Protein AF-A0A0F9V578-F1 (afdb_monomer_lite)

Radius of gyration: 58.51 Å; chains: 1; bounding box: 103×60×196 Å

Sequence (130 aa):
MQHALRRPNIIRRPTPKSTARRKADEETSVVFKIIIFVLIILAAVALGRVVQFALYNQYALENEQLIKDIGSEQQIRQELVSRKLSLESPQRIQSIAMKKLKMIKPADVRYIVYKEVQDKPRLAYAQKNF

Secondary structure (DSSP, 8-state):
-----PPP----PPP---SHHHHHHHHHHHHHHHHHHHHHHHHHHHHHHHHHHHHHHHHHHHHHHHHHHHHHHHHHHHHHHHHHHHHH-HHHHHHHHHHTS---PPPP-----PPP---PPPP-------

Organism: NCBI:txid412755

Structure (mmCIF, N/CA/C/O backbone):
data_AF-A0A0F9V578-F1
#
_entry.id   AF-A0A0F9V578-F1
#
loop_
_atom_site.group_PDB
_atom_site.id
_atom_site.type_symbol
_atom_site.label_atom_id
_atom_site.label_alt_id
_atom_site.label_comp_id
_atom_site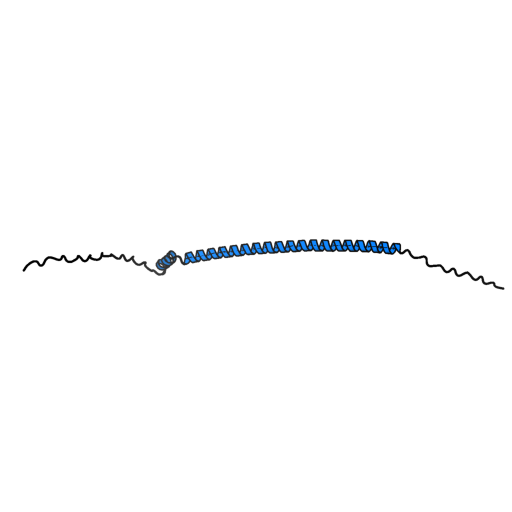.label_asym_id
_atom_site.label_entity_id
_atom_site.label_seq_id
_atom_site.pdbx_PDB_ins_code
_atom_site.Cartn_x
_atom_site.Cartn_y
_atom_site.Cartn_z
_atom_site.occupancy
_atom_site.B_iso_or_equiv
_atom_site.auth_seq_id
_atom_site.auth_comp_id
_atom_site.auth_asym_id
_atom_site.auth_atom_id
_atom_site.pdbx_PDB_model_num
ATOM 1 N N . MET A 1 1 ? 64.641 -27.744 -89.516 1.00 46.00 1 MET A N 1
ATOM 2 C CA . MET A 1 1 ? 65.170 -27.177 -88.258 1.00 46.00 1 MET A CA 1
ATOM 3 C C . MET A 1 1 ? 64.066 -26.366 -87.601 1.00 46.00 1 MET A C 1
ATOM 5 O O . MET A 1 1 ? 63.607 -25.396 -88.186 1.00 46.00 1 MET A O 1
ATOM 9 N N . GLN A 1 2 ? 63.556 -26.840 -86.464 1.00 50.22 2 GLN A N 1
ATOM 10 C CA . GLN A 1 2 ? 62.451 -26.221 -85.728 1.00 50.22 2 GLN A CA 1
ATOM 11 C C . GLN A 1 2 ? 63.020 -25.162 -84.773 1.00 50.22 2 GLN A C 1
ATOM 13 O O . GLN A 1 2 ? 63.761 -25.507 -83.856 1.00 50.22 2 GLN A O 1
ATOM 18 N N . HIS A 1 3 ? 62.685 -23.887 -84.971 1.00 53.59 3 HIS A N 1
ATOM 19 C CA . HIS A 1 3 ? 62.973 -22.841 -83.989 1.00 53.59 3 HIS A CA 1
ATOM 20 C C . HIS A 1 3 ? 61.747 -22.638 -83.097 1.00 53.59 3 HIS A C 1
ATOM 22 O O . HIS A 1 3 ? 60.739 -22.066 -83.505 1.00 53.59 3 HIS A O 1
ATOM 28 N N . ALA A 1 4 ? 61.835 -23.145 -81.868 1.00 55.62 4 ALA A N 1
ATOM 29 C CA . ALA A 1 4 ? 60.838 -22.940 -80.830 1.00 55.62 4 ALA A CA 1
ATOM 30 C C . ALA A 1 4 ? 60.907 -21.494 -80.308 1.00 55.62 4 ALA A C 1
ATOM 32 O O . ALA A 1 4 ? 61.880 -21.090 -79.669 1.00 55.62 4 ALA A O 1
ATOM 33 N N . LEU A 1 5 ? 59.861 -20.709 -80.568 1.00 67.62 5 LEU A N 1
ATOM 34 C CA . LEU A 1 5 ? 59.695 -19.360 -80.028 1.00 67.62 5 LEU A CA 1
ATOM 35 C C . LEU A 1 5 ? 59.324 -19.442 -78.536 1.00 67.62 5 LEU A C 1
ATOM 37 O O . LEU A 1 5 ? 58.175 -19.707 -78.176 1.00 67.62 5 LEU A O 1
ATOM 41 N N . ARG A 1 6 ? 60.302 -19.209 -77.652 1.00 59.53 6 ARG A N 1
ATOM 42 C CA . ARG A 1 6 ? 60.074 -18.994 -76.212 1.00 59.53 6 ARG A CA 1
ATOM 43 C C . ARG A 1 6 ? 59.249 -17.719 -76.013 1.00 59.53 6 ARG A C 1
ATOM 45 O O . ARG A 1 6 ? 59.717 -16.625 -76.315 1.00 59.53 6 ARG A O 1
ATOM 52 N N . ARG A 1 7 ? 58.036 -17.847 -75.471 1.00 62.97 7 ARG A N 1
ATOM 53 C CA . ARG A 1 7 ? 57.229 -16.693 -75.043 1.00 62.97 7 ARG A CA 1
ATOM 54 C C . ARG A 1 7 ? 57.800 -16.106 -73.742 1.00 62.97 7 ARG A C 1
ATOM 56 O O . ARG A 1 7 ? 58.094 -16.881 -72.829 1.00 62.97 7 ARG A O 1
ATOM 63 N N . PRO A 1 8 ? 57.937 -14.775 -73.616 1.00 61.38 8 PRO A N 1
ATOM 64 C CA . PRO A 1 8 ? 58.371 -14.153 -72.371 1.00 61.38 8 PRO A CA 1
ATOM 65 C C . PRO A 1 8 ? 57.282 -14.286 -71.299 1.00 61.38 8 PRO A C 1
ATOM 67 O O . PRO A 1 8 ? 56.108 -13.998 -71.533 1.00 61.38 8 PRO A O 1
ATOM 70 N N . ASN A 1 9 ? 57.687 -14.738 -70.114 1.00 64.94 9 ASN A N 1
ATOM 71 C CA . ASN A 1 9 ? 56.821 -14.869 -68.950 1.00 64.94 9 ASN A CA 1
ATOM 72 C C . ASN A 1 9 ? 56.578 -13.474 -68.349 1.00 64.94 9 ASN A C 1
ATOM 74 O O . ASN A 1 9 ? 57.437 -12.926 -67.658 1.00 64.94 9 ASN A O 1
ATOM 78 N N . ILE A 1 10 ? 55.432 -12.866 -68.659 1.00 64.56 10 ILE A N 1
ATOM 79 C CA . ILE A 1 10 ? 55.040 -11.570 -68.097 1.00 64.56 10 ILE A CA 1
ATOM 80 C C . ILE A 1 10 ? 54.507 -11.823 -66.685 1.00 64.56 10 ILE A C 1
ATOM 82 O O . ILE A 1 10 ? 53.346 -12.192 -66.497 1.00 64.56 10 ILE A O 1
ATOM 86 N N . ILE A 1 11 ? 55.365 -11.617 -65.685 1.00 67.56 11 ILE A N 1
ATOM 87 C CA . ILE A 1 11 ? 54.988 -11.625 -64.269 1.00 67.56 11 ILE A CA 1
ATOM 88 C C . ILE A 1 11 ? 54.024 -10.454 -64.041 1.00 67.56 11 ILE A C 1
ATOM 90 O O . ILE A 1 11 ? 54.431 -9.295 -63.936 1.00 67.56 11 ILE A O 1
ATOM 94 N N . ARG A 1 12 ? 52.720 -10.745 -63.995 1.00 63.12 12 ARG A N 1
ATOM 95 C CA . ARG A 1 12 ? 51.694 -9.763 -63.630 1.00 63.12 12 ARG A CA 1
ATOM 96 C C . ARG A 1 12 ? 51.874 -9.408 -62.155 1.00 63.12 12 ARG A C 1
ATOM 98 O O . ARG A 1 12 ? 51.608 -10.234 -61.285 1.00 63.12 12 ARG A O 1
ATOM 105 N N . ARG A 1 13 ? 52.331 -8.186 -61.865 1.00 66.56 13 ARG A N 1
ATOM 106 C CA . ARG A 1 13 ? 52.342 -7.659 -60.493 1.00 66.56 13 ARG A CA 1
ATOM 107 C C . ARG A 1 13 ? 50.898 -7.601 -59.973 1.00 66.56 13 ARG A C 1
ATOM 109 O O . ARG A 1 13 ? 50.032 -7.105 -60.697 1.00 66.56 13 ARG A O 1
ATOM 116 N N . PRO A 1 14 ? 50.613 -8.081 -58.751 1.00 62.34 14 PRO A N 1
ATOM 117 C CA . PRO A 1 14 ? 49.289 -7.939 -58.167 1.00 62.34 14 PRO A CA 1
ATOM 118 C C . PRO A 1 14 ? 48.999 -6.451 -57.954 1.00 62.34 14 PRO A C 1
ATOM 120 O O . PRO A 1 14 ? 49.708 -5.764 -57.222 1.00 62.34 14 PRO A O 1
ATOM 123 N N . THR A 1 15 ? 47.961 -5.937 -58.612 1.00 65.44 15 THR A N 1
ATOM 124 C CA . THR A 1 15 ? 47.448 -4.590 -58.349 1.00 65.44 15 THR A CA 1
ATOM 125 C C . THR A 1 15 ? 46.949 -4.521 -56.902 1.00 65.44 15 THR A C 1
ATOM 127 O O . THR A 1 15 ? 46.215 -5.430 -56.491 1.00 65.44 15 THR A O 1
ATOM 130 N N . PRO A 1 16 ? 47.302 -3.483 -56.123 1.00 60.69 16 PRO A N 1
ATOM 131 C CA . PRO A 1 16 ? 46.855 -3.359 -54.741 1.00 60.69 16 PRO A CA 1
ATOM 132 C C . PRO A 1 16 ? 45.326 -3.276 -54.712 1.00 60.69 16 PRO A C 1
ATOM 134 O O . PRO A 1 16 ? 44.722 -2.348 -55.249 1.00 60.69 16 PRO A O 1
ATOM 137 N N . LYS A 1 17 ? 44.682 -4.290 -54.123 1.00 61.97 17 LYS A N 1
ATOM 138 C CA . LYS A 1 17 ? 43.230 -4.302 -53.934 1.00 61.97 17 LYS A CA 1
ATOM 139 C C . LYS A 1 17 ? 42.866 -3.157 -52.987 1.00 61.97 17 LYS A C 1
ATOM 141 O O . LYS A 1 17 ? 43.368 -3.104 -51.869 1.00 61.97 17 LYS A O 1
ATOM 146 N N . SER A 1 18 ? 42.008 -2.257 -53.467 1.00 53.25 18 SER A N 1
ATOM 147 C CA . SER A 1 18 ? 41.503 -1.072 -52.765 1.00 53.25 18 SER A CA 1
ATOM 148 C C . SER A 1 18 ? 41.100 -1.380 -51.316 1.00 53.25 18 SER A C 1
ATOM 150 O O . SER A 1 18 ? 40.105 -2.056 -51.056 1.00 53.25 18 SER A O 1
ATOM 152 N N . THR A 1 19 ? 41.884 -0.873 -50.367 1.00 59.44 19 THR A N 1
ATOM 153 C CA . THR A 1 19 ? 41.625 -0.931 -48.920 1.00 59.44 19 THR A CA 1
ATOM 154 C C . THR A 1 19 ? 40.555 0.071 -48.479 1.00 59.44 19 THR A C 1
ATOM 156 O O . THR A 1 19 ? 40.001 -0.069 -47.393 1.00 59.44 19 THR A O 1
ATOM 159 N N . ALA A 1 20 ? 40.215 1.046 -49.329 1.00 59.31 20 ALA A N 1
ATOM 160 C CA . ALA A 1 20 ? 39.231 2.086 -49.037 1.00 59.31 20 ALA A CA 1
ATOM 161 C C . ALA A 1 20 ? 37.804 1.531 -48.887 1.00 59.31 20 ALA A C 1
ATOM 163 O O . ALA A 1 20 ? 37.060 1.981 -48.023 1.00 59.31 20 ALA A O 1
ATOM 164 N N . ARG A 1 21 ? 37.438 0.502 -49.669 1.00 58.72 21 ARG A N 1
ATOM 165 C CA . ARG A 1 21 ? 36.098 -0.110 -49.599 1.00 58.72 21 ARG A CA 1
ATOM 166 C C . ARG A 1 21 ? 35.836 -0.810 -48.260 1.00 58.72 21 ARG A C 1
ATOM 168 O O . ARG A 1 21 ? 34.744 -0.706 -47.730 1.00 58.72 21 ARG A O 1
ATOM 175 N N . ARG A 1 22 ? 36.858 -1.456 -47.684 1.00 60.59 22 ARG A N 1
ATOM 176 C CA . ARG A 1 22 ? 36.744 -2.142 -46.384 1.00 60.59 22 ARG A CA 1
ATOM 177 C C . ARG A 1 22 ? 36.581 -1.173 -45.211 1.00 60.59 22 ARG A C 1
ATOM 179 O O . ARG A 1 22 ? 35.869 -1.496 -44.274 1.00 60.59 22 ARG A O 1
ATOM 186 N N . LYS A 1 23 ? 37.203 0.010 -45.280 1.00 61.16 23 LYS A N 1
ATOM 187 C CA . LYS A 1 23 ? 37.065 1.040 -44.237 1.00 61.16 23 LYS A CA 1
ATOM 188 C C . LYS A 1 23 ? 35.669 1.672 -44.221 1.00 61.16 23 LYS A C 1
ATOM 190 O O . LYS A 1 23 ? 35.119 1.881 -43.149 1.00 61.16 23 LYS A O 1
ATOM 195 N N . ALA A 1 24 ? 35.070 1.897 -45.394 1.00 62.72 24 ALA A N 1
ATOM 196 C CA . ALA A 1 24 ? 33.706 2.422 -45.497 1.00 62.72 24 ALA A CA 1
ATOM 197 C C . ALA A 1 24 ? 32.645 1.447 -44.938 1.00 62.72 24 ALA A C 1
ATOM 199 O O . ALA A 1 24 ? 31.692 1.879 -44.285 1.00 62.72 24 ALA A O 1
ATOM 200 N N . ASP A 1 25 ? 32.834 0.138 -45.141 1.00 65.81 25 ASP A N 1
ATOM 201 C CA . ASP A 1 25 ? 31.965 -0.905 -44.571 1.00 65.81 25 ASP A CA 1
ATOM 202 C C . ASP A 1 25 ? 32.131 -1.033 -43.039 1.00 65.81 25 ASP A C 1
ATOM 204 O O . ASP A 1 25 ? 31.167 -1.301 -42.319 1.00 65.81 25 ASP A O 1
ATOM 208 N N . GLU A 1 26 ? 33.340 -0.813 -42.505 1.00 70.75 26 GLU A N 1
ATOM 209 C CA . GLU A 1 26 ? 33.572 -0.778 -41.053 1.00 70.75 26 GLU A CA 1
ATOM 210 C C . GLU A 1 26 ? 32.925 0.444 -40.391 1.00 70.75 26 GLU A C 1
ATOM 212 O O . GLU A 1 26 ? 32.256 0.296 -39.368 1.00 70.75 26 GLU A O 1
ATOM 217 N N . GLU A 1 27 ? 33.059 1.636 -40.977 1.00 71.25 27 GLU A N 1
ATOM 218 C CA . GLU A 1 27 ? 32.462 2.865 -40.434 1.00 71.25 27 GLU A CA 1
ATOM 219 C C . GLU A 1 27 ? 30.928 2.785 -40.390 1.00 71.25 27 GLU A C 1
ATOM 221 O O . GLU A 1 27 ? 30.312 3.099 -39.368 1.00 71.25 27 GLU A O 1
ATOM 226 N N . THR A 1 28 ? 30.298 2.275 -41.451 1.00 74.56 28 THR A N 1
ATOM 227 C CA . THR A 1 28 ? 28.840 2.058 -41.481 1.00 74.56 28 THR A CA 1
ATOM 228 C C . THR A 1 28 ? 28.383 0.981 -40.492 1.00 74.56 28 THR A C 1
ATOM 230 O O . THR A 1 28 ? 27.347 1.143 -39.842 1.00 74.56 28 THR A O 1
ATOM 233 N N . SER A 1 29 ? 29.175 -0.079 -40.293 1.00 80.50 29 SER A N 1
ATOM 234 C CA . SER A 1 29 ? 28.912 -1.115 -39.282 1.00 80.50 29 SER A CA 1
ATOM 235 C C . SER A 1 29 ? 28.968 -0.571 -37.849 1.00 80.50 29 SER A C 1
ATOM 237 O O . SER A 1 29 ? 28.138 -0.933 -37.011 1.00 80.50 29 SER A O 1
ATOM 239 N N . VAL A 1 30 ? 29.907 0.333 -37.552 1.00 85.50 30 VAL A N 1
ATOM 240 C CA . VAL A 1 30 ? 30.025 0.964 -36.227 1.00 85.50 30 VAL A CA 1
ATOM 241 C C . VAL A 1 30 ? 28.827 1.868 -35.940 1.00 85.50 30 VAL A C 1
ATOM 243 O O . VAL A 1 30 ? 28.229 1.756 -34.869 1.00 85.50 30 VAL A O 1
ATOM 246 N N . VAL A 1 31 ? 28.417 2.705 -36.897 1.00 88.06 31 VAL A N 1
ATOM 247 C CA . VAL A 1 31 ? 27.248 3.588 -36.735 1.00 88.06 31 VAL A CA 1
ATOM 248 C C . VAL A 1 31 ? 25.972 2.776 -36.500 1.00 88.06 31 VAL A C 1
ATOM 250 O O . VAL A 1 31 ? 25.200 3.087 -35.593 1.00 88.06 31 VAL A O 1
ATOM 253 N N . PHE A 1 32 ? 25.774 1.686 -37.245 1.00 87.88 32 PHE A N 1
ATOM 254 C CA . PHE A 1 32 ? 24.626 0.799 -37.057 1.00 87.88 32 PHE A CA 1
ATOM 255 C C . PHE A 1 32 ? 24.594 0.163 -35.657 1.00 87.88 32 PHE A C 1
ATOM 257 O O . PHE A 1 32 ? 23.549 0.150 -35.003 1.00 87.88 32 PHE A O 1
ATOM 264 N N . LYS A 1 33 ? 25.744 -0.305 -35.153 1.00 90.62 33 LYS A N 1
ATOM 265 C CA . LYS A 1 33 ? 25.857 -0.848 -33.789 1.00 90.62 33 LYS A CA 1
ATOM 266 C C . LYS A 1 33 ? 25.524 0.197 -32.726 1.00 90.62 33 LYS A C 1
ATOM 268 O O . LYS A 1 33 ? 24.832 -0.131 -31.767 1.00 90.62 33 LYS A O 1
ATOM 273 N N . ILE A 1 34 ? 25.973 1.441 -32.907 1.00 93.94 34 ILE A N 1
ATOM 274 C CA . ILE A 1 34 ? 25.651 2.546 -31.994 1.00 93.94 34 ILE A CA 1
ATOM 275 C C . ILE A 1 34 ? 24.141 2.792 -31.976 1.00 93.94 34 ILE A C 1
ATOM 277 O O . ILE A 1 34 ? 23.557 2.864 -30.900 1.00 93.94 34 ILE A O 1
ATOM 281 N N . ILE A 1 35 ? 23.490 2.853 -33.141 1.00 94.56 35 ILE A N 1
ATOM 282 C CA . ILE A 1 35 ? 22.037 3.063 -33.230 1.00 94.56 35 ILE A CA 1
ATOM 283 C C . ILE A 1 35 ? 21.276 1.947 -32.507 1.00 94.56 35 ILE A C 1
ATOM 285 O O . ILE A 1 35 ? 20.384 2.235 -31.710 1.00 94.56 35 ILE A O 1
ATOM 289 N N . ILE A 1 36 ? 21.651 0.683 -32.728 1.00 94.56 36 ILE A N 1
ATOM 290 C CA . ILE A 1 36 ? 21.051 -0.450 -32.009 1.00 94.56 36 ILE A CA 1
ATOM 291 C C . ILE A 1 36 ? 21.244 -0.295 -30.500 1.00 94.56 36 ILE A C 1
ATOM 293 O O . ILE A 1 36 ? 20.302 -0.492 -29.738 1.00 94.56 36 ILE A O 1
ATOM 297 N N . PHE A 1 37 ? 22.442 0.084 -30.060 1.00 95.88 37 PHE A N 1
ATOM 298 C CA . PHE A 1 37 ? 22.730 0.253 -28.642 1.00 95.88 37 PHE A CA 1
ATOM 299 C C . PHE A 1 37 ? 21.875 1.360 -28.013 1.00 95.88 37 PHE A C 1
ATOM 301 O O . PHE A 1 37 ? 21.309 1.167 -26.938 1.00 95.88 37 PHE A O 1
ATOM 308 N N . VAL A 1 38 ? 21.700 2.486 -28.711 1.00 96.06 38 VAL A N 1
ATOM 309 C CA . VAL A 1 38 ? 20.808 3.568 -28.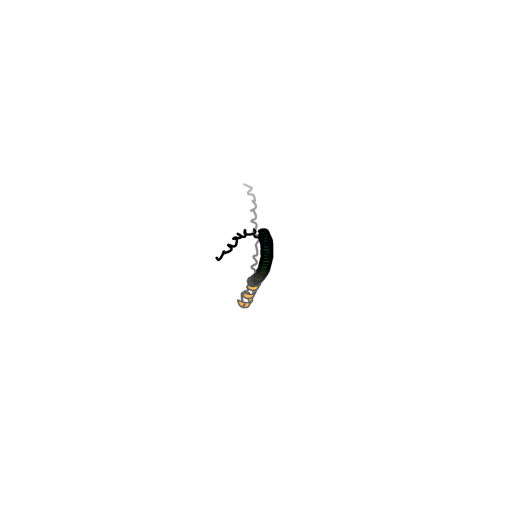271 1.00 96.06 38 VAL A CA 1
ATOM 310 C C . VAL A 1 38 ? 19.362 3.082 -28.182 1.00 96.06 38 VAL A C 1
ATOM 312 O O . VAL A 1 38 ? 18.699 3.347 -27.182 1.00 96.06 38 VAL A O 1
ATOM 315 N N . LEU A 1 39 ? 18.874 2.330 -29.172 1.00 95.56 39 LEU A N 1
ATOM 316 C CA . LEU A 1 39 ? 17.520 1.770 -29.140 1.00 95.56 39 LEU A CA 1
ATOM 317 C C . LEU A 1 39 ? 17.317 0.808 -27.962 1.00 95.56 39 LEU A C 1
ATOM 319 O O . LEU A 1 39 ? 16.279 0.867 -27.304 1.00 95.56 39 LEU A O 1
ATOM 323 N N . ILE A 1 40 ? 18.310 -0.029 -27.650 1.00 96.06 40 ILE A N 1
ATOM 324 C CA . ILE A 1 40 ? 18.266 -0.934 -26.492 1.00 96.06 40 ILE A CA 1
ATOM 325 C C . ILE A 1 40 ? 18.210 -0.137 -25.184 1.00 96.06 40 ILE A C 1
ATOM 327 O O . ILE A 1 40 ? 17.392 -0.448 -24.318 1.00 96.06 40 ILE A O 1
ATOM 331 N N . ILE A 1 41 ? 19.029 0.911 -25.041 1.00 96.12 41 ILE A N 1
ATOM 332 C CA . ILE A 1 41 ? 19.005 1.777 -23.853 1.00 96.12 41 ILE A CA 1
ATOM 333 C C . ILE A 1 41 ? 17.637 2.447 -23.706 1.00 96.12 41 ILE A C 1
ATOM 335 O O . ILE A 1 41 ? 17.055 2.426 -22.623 1.00 96.12 41 ILE A O 1
ATOM 339 N N . LEU A 1 42 ? 17.098 3.016 -24.787 1.00 95.88 42 LEU A N 1
ATOM 340 C CA . LEU A 1 42 ? 15.788 3.666 -24.767 1.00 95.88 42 LEU A CA 1
ATOM 341 C C . LEU A 1 42 ? 14.678 2.683 -24.380 1.00 95.88 42 LEU A C 1
ATOM 343 O O . LEU A 1 42 ? 13.831 3.018 -23.551 1.00 95.88 42 LEU A O 1
ATOM 347 N N . ALA A 1 43 ? 14.714 1.460 -24.913 1.00 94.62 43 ALA A N 1
ATOM 348 C CA . ALA A 1 43 ? 13.772 0.408 -24.548 1.00 94.62 43 ALA A CA 1
ATOM 349 C C . ALA A 1 43 ? 13.889 0.023 -23.063 1.00 94.62 43 ALA A C 1
ATOM 351 O O . ALA A 1 43 ? 12.873 -0.089 -22.377 1.00 94.62 43 ALA A O 1
ATOM 352 N N . ALA A 1 44 ? 15.109 -0.116 -22.537 1.00 95.19 44 ALA A N 1
ATOM 353 C CA . ALA A 1 44 ? 15.337 -0.421 -21.127 1.00 95.19 44 ALA A CA 1
ATOM 354 C C . ALA A 1 44 ? 14.806 0.688 -20.201 1.00 95.19 44 ALA A C 1
ATOM 356 O O . ALA A 1 44 ? 14.151 0.397 -19.201 1.00 95.19 44 ALA A O 1
ATOM 357 N N . VAL A 1 45 ? 15.023 1.959 -20.553 1.00 95.56 45 VAL A N 1
ATOM 358 C CA . VAL A 1 45 ? 14.495 3.106 -19.796 1.00 95.56 45 VAL A CA 1
ATOM 359 C C . VAL A 1 45 ? 12.966 3.136 -19.839 1.00 95.56 45 VAL A C 1
ATOM 361 O O . VAL A 1 45 ? 12.332 3.347 -18.803 1.00 95.56 45 VAL A O 1
ATOM 364 N N . ALA A 1 46 ? 12.364 2.890 -21.004 1.00 93.38 46 ALA A N 1
ATOM 365 C CA . ALA A 1 46 ? 10.912 2.836 -21.150 1.00 93.38 46 ALA A CA 1
ATOM 366 C C . ALA A 1 46 ? 10.298 1.721 -20.288 1.00 93.38 46 ALA A C 1
ATOM 368 O O . ALA A 1 46 ? 9.362 1.974 -19.531 1.00 93.38 46 ALA A O 1
ATOM 369 N N . LEU A 1 47 ? 10.869 0.513 -20.329 1.00 93.81 47 LEU A N 1
ATOM 370 C CA . LEU A 1 47 ? 10.428 -0.604 -19.492 1.00 93.81 47 LEU A CA 1
ATOM 371 C C . LEU A 1 47 ? 10.608 -0.303 -18.002 1.00 93.81 47 LEU A C 1
ATOM 373 O O . LEU A 1 47 ? 9.689 -0.533 -17.219 1.00 93.81 47 LEU A O 1
ATOM 377 N N . GLY A 1 48 ? 11.743 0.280 -17.611 1.00 92.44 48 GLY A N 1
ATOM 378 C CA . GLY A 1 48 ? 11.989 0.688 -16.228 1.00 92.44 48 GLY A CA 1
ATOM 379 C C . GLY A 1 48 ? 10.927 1.659 -15.706 1.00 92.44 48 GLY A C 1
ATOM 380 O O . GLY A 1 48 ? 10.428 1.490 -14.594 1.00 92.44 48 GLY A O 1
ATOM 381 N N . ARG A 1 49 ? 10.511 2.632 -16.527 1.00 92.31 49 ARG A N 1
ATOM 382 C CA . ARG A 1 49 ? 9.431 3.570 -16.180 1.00 92.31 49 ARG A CA 1
ATOM 383 C C . ARG A 1 49 ? 8.081 2.876 -16.014 1.00 92.31 49 ARG A C 1
ATOM 385 O O . ARG A 1 49 ? 7.366 3.186 -15.065 1.00 92.31 49 ARG A O 1
ATOM 392 N N . VAL A 1 50 ? 7.744 1.932 -16.893 1.00 91.88 50 VAL A N 1
ATOM 393 C CA . VAL A 1 50 ? 6.493 1.163 -16.791 1.00 91.88 50 VAL A CA 1
ATOM 394 C C . VAL A 1 50 ? 6.473 0.323 -15.514 1.00 91.88 50 VAL A C 1
ATOM 396 O O . VAL A 1 50 ? 5.473 0.331 -14.804 1.00 91.88 50 VAL A O 1
ATOM 399 N N . VAL A 1 51 ? 7.582 -0.342 -15.177 1.00 92.81 51 VAL A N 1
ATOM 400 C CA . VAL A 1 51 ? 7.697 -1.131 -13.940 1.00 92.81 51 VAL A CA 1
ATOM 401 C C . VAL A 1 51 ? 7.545 -0.244 -12.706 1.00 92.81 51 VAL A C 1
ATOM 403 O O . VAL A 1 51 ? 6.787 -0.583 -11.803 1.00 92.81 51 VAL A O 1
ATOM 406 N N . GLN A 1 52 ? 8.204 0.918 -12.677 1.00 90.31 52 GLN A N 1
ATOM 407 C CA . GLN A 1 52 ? 8.058 1.874 -11.575 1.00 90.31 52 GLN A CA 1
ATOM 408 C C . GLN A 1 52 ? 6.610 2.344 -11.407 1.00 90.31 52 GLN A C 1
ATOM 410 O O . GLN A 1 52 ? 6.109 2.397 -10.286 1.00 90.31 52 GLN A O 1
ATOM 415 N N . PHE A 1 53 ? 5.928 2.653 -12.510 1.00 89.81 53 PHE A N 1
ATOM 416 C CA . PHE A 1 53 ? 4.531 3.076 -12.475 1.00 89.81 53 PHE A CA 1
ATOM 417 C C . PHE A 1 53 ? 3.597 1.948 -12.015 1.00 89.81 53 PHE A C 1
ATOM 419 O O . PHE A 1 53 ? 2.694 2.179 -11.214 1.00 89.81 53 PHE A O 1
ATOM 426 N N . ALA A 1 54 ? 3.841 0.716 -12.468 1.00 89.31 54 ALA A N 1
ATOM 427 C CA . ALA A 1 54 ? 3.082 -0.456 -12.044 1.00 89.31 54 ALA A CA 1
ATOM 428 C C . ALA A 1 54 ? 3.242 -0.726 -10.541 1.00 89.31 54 ALA A C 1
ATOM 430 O O . ALA A 1 54 ? 2.242 -0.912 -9.851 1.00 89.31 54 ALA A O 1
ATOM 431 N N . LEU A 1 55 ? 4.475 -0.681 -10.025 1.00 90.38 55 LEU A N 1
ATOM 432 C CA . LEU A 1 55 ? 4.752 -0.843 -8.596 1.00 90.38 55 LEU A CA 1
ATOM 433 C C . LEU A 1 55 ? 4.091 0.259 -7.767 1.00 90.38 55 LEU A C 1
ATOM 435 O O . LEU A 1 55 ? 3.451 -0.031 -6.762 1.00 90.38 55 LEU A O 1
ATOM 439 N N . TYR A 1 56 ? 4.191 1.517 -8.205 1.00 89.81 56 TYR A N 1
ATOM 440 C CA . TYR A 1 56 ? 3.538 2.630 -7.519 1.00 89.81 56 TYR A CA 1
ATOM 441 C C . TYR A 1 56 ? 2.019 2.434 -7.426 1.00 89.81 56 TYR A C 1
ATOM 443 O O . TYR A 1 56 ? 1.446 2.595 -6.351 1.00 89.81 56 TYR A O 1
ATOM 451 N N . ASN A 1 57 ? 1.375 2.023 -8.520 1.00 87.69 57 ASN A N 1
ATOM 452 C CA . ASN A 1 57 ? -0.061 1.749 -8.520 1.00 87.69 57 ASN A CA 1
ATOM 453 C C . ASN A 1 57 ? -0.432 0.557 -7.633 1.00 87.69 57 ASN A C 1
ATOM 455 O O . ASN A 1 57 ? -1.454 0.613 -6.956 1.00 87.69 57 ASN A O 1
ATOM 459 N N . GLN A 1 58 ? 0.383 -0.500 -7.605 1.00 86.88 58 GLN A N 1
ATOM 460 C CA . GLN A 1 58 ? 0.157 -1.632 -6.704 1.00 86.88 58 GLN A CA 1
ATOM 461 C C . GLN A 1 58 ? 0.219 -1.197 -5.239 1.00 86.88 58 GLN A C 1
ATOM 463 O O . GLN A 1 58 ? -0.715 -1.475 -4.493 1.00 86.88 58 GLN A O 1
ATOM 468 N N . TYR A 1 59 ? 1.245 -0.436 -4.848 1.00 87.12 59 TYR A N 1
ATOM 469 C CA . TYR A 1 59 ? 1.355 0.081 -3.482 1.00 87.12 59 TYR A CA 1
ATOM 470 C C . TYR A 1 59 ? 0.237 1.063 -3.124 1.00 87.12 59 TYR A C 1
ATOM 472 O O . TYR A 1 59 ? -0.217 1.088 -1.983 1.00 87.12 59 TYR A O 1
ATOM 480 N N 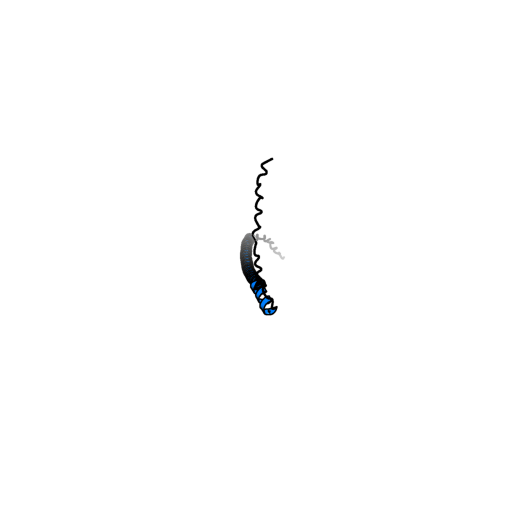. ALA A 1 60 ? -0.216 1.880 -4.077 1.00 86.50 60 ALA A N 1
ATOM 481 C CA . ALA A 1 60 ? -1.337 2.787 -3.857 1.00 86.50 60 ALA A CA 1
ATOM 482 C C . ALA A 1 60 ? -2.639 2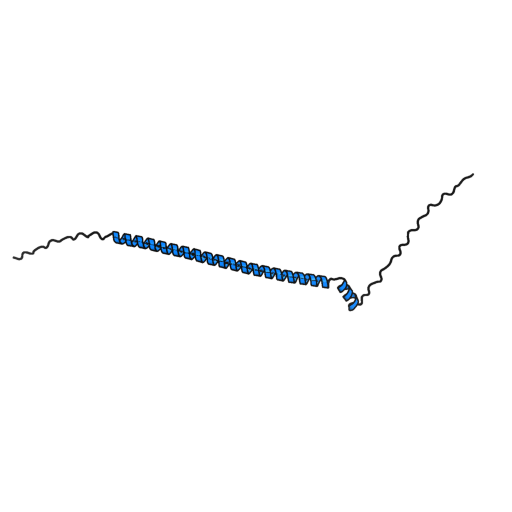.015 -3.590 1.00 86.50 60 ALA A C 1
ATOM 484 O O . ALA A 1 60 ? -3.348 2.334 -2.637 1.00 86.50 60 ALA A O 1
ATOM 485 N N . LEU A 1 61 ? -2.916 0.976 -4.384 1.00 87.88 61 LEU A N 1
ATOM 486 C CA . LEU A 1 61 ? -4.085 0.114 -4.200 1.00 87.88 61 LEU A CA 1
ATOM 487 C C . LEU A 1 61 ? -4.022 -0.658 -2.879 1.00 87.88 61 LEU A C 1
ATOM 489 O O . LEU A 1 61 ? -5.010 -0.691 -2.150 1.00 87.88 61 LEU A O 1
ATOM 493 N N . GLU A 1 62 ? -2.862 -1.225 -2.549 1.00 88.50 62 GLU A N 1
ATOM 494 C CA . GLU A 1 62 ? -2.658 -1.971 -1.306 1.00 88.50 62 GLU A CA 1
ATOM 495 C C . GLU A 1 62 ? -2.836 -1.070 -0.077 1.00 88.50 62 GLU A C 1
ATOM 497 O O . GLU A 1 62 ? -3.540 -1.437 0.862 1.00 88.50 62 GLU A O 1
ATOM 502 N N . ASN A 1 63 ? -2.300 0.154 -0.111 1.00 87.12 63 ASN A N 1
ATOM 503 C CA . ASN A 1 63 ? -2.526 1.139 0.948 1.00 87.12 63 ASN A CA 1
ATOM 504 C C . ASN A 1 63 ? -4.000 1.536 1.070 1.00 87.12 63 ASN A C 1
ATOM 506 O O . ASN A 1 63 ? -4.506 1.674 2.183 1.00 87.12 63 ASN A O 1
ATOM 510 N N . GLU A 1 64 ? -4.705 1.729 -0.047 1.00 87.56 64 GLU A N 1
ATOM 511 C CA . GLU A 1 64 ? -6.129 2.069 -0.013 1.00 87.56 64 GLU A CA 1
ATOM 512 C C . GLU A 1 64 ? -6.962 0.930 0.596 1.00 87.56 64 GLU A C 1
ATOM 514 O O . GLU A 1 64 ? -7.875 1.179 1.388 1.00 87.56 64 GLU A O 1
ATOM 519 N N . GLN A 1 65 ? -6.625 -0.320 0.273 1.00 90.62 65 GLN A N 1
ATOM 520 C CA . GLN A 1 65 ? -7.227 -1.504 0.884 1.00 90.62 65 GLN A CA 1
ATOM 521 C C . GLN A 1 65 ? -6.944 -1.572 2.382 1.00 90.62 65 GLN A C 1
ATOM 523 O O . GLN A 1 65 ? -7.878 -1.706 3.168 1.00 90.62 65 GLN A O 1
ATOM 528 N N . LEU A 1 66 ? -5.693 -1.363 2.790 1.00 90.31 66 LEU A N 1
ATOM 529 C CA . LEU A 1 66 ? -5.311 -1.392 4.197 1.00 90.31 66 LEU A CA 1
ATOM 530 C C . LEU A 1 66 ? -6.053 -0.322 5.016 1.00 90.31 66 LEU A C 1
ATOM 532 O O . LEU A 1 66 ? -6.519 -0.589 6.121 1.00 90.31 66 LEU A O 1
ATOM 536 N N . ILE A 1 67 ? -6.218 0.885 4.466 1.00 90.75 67 ILE A N 1
ATOM 537 C CA . ILE A 1 67 ? -6.983 1.962 5.111 1.00 90.75 67 ILE A CA 1
ATOM 538 C C . ILE A 1 67 ? -8.457 1.570 5.270 1.00 90.75 67 ILE A C 1
ATOM 540 O O . ILE A 1 67 ? -9.047 1.829 6.323 1.00 90.75 67 ILE A O 1
ATOM 544 N N . LYS A 1 68 ? -9.059 0.942 4.252 1.00 92.75 68 LYS A N 1
ATOM 545 C CA . LYS A 1 68 ? -10.446 0.456 4.323 1.00 92.75 68 LYS A CA 1
ATOM 546 C C . LYS A 1 68 ? -10.603 -0.624 5.386 1.00 92.75 68 LYS A C 1
ATOM 548 O O . LYS A 1 68 ? -11.533 -0.538 6.189 1.00 92.75 68 LYS A O 1
ATOM 553 N N . ASP A 1 69 ? -9.679 -1.576 5.439 1.00 91.62 69 ASP A N 1
ATOM 554 C CA . ASP A 1 69 ? -9.706 -2.662 6.415 1.00 91.62 69 ASP A CA 1
ATOM 555 C C . ASP A 1 69 ? -9.578 -2.113 7.840 1.00 91.62 69 ASP A C 1
ATOM 557 O O . ASP A 1 69 ? -10.430 -2.402 8.683 1.00 91.62 69 ASP A O 1
ATOM 561 N N . ILE A 1 70 ? -8.621 -1.209 8.087 1.00 91.38 70 ILE A N 1
ATOM 562 C CA . ILE A 1 70 ? -8.469 -0.528 9.382 1.00 91.38 70 ILE A CA 1
ATOM 563 C C . ILE A 1 70 ? -9.745 0.233 9.761 1.00 91.38 70 ILE A C 1
ATOM 565 O O . ILE A 1 70 ? -10.196 0.156 10.905 1.00 91.38 70 ILE A O 1
ATOM 569 N N . GLY A 1 71 ? -10.343 0.968 8.819 1.00 91.44 71 GLY A N 1
ATOM 570 C CA . GLY A 1 71 ? -11.593 1.689 9.055 1.00 91.44 71 GLY A CA 1
ATOM 571 C C . GLY A 1 71 ? -12.735 0.750 9.452 1.00 91.44 71 GLY A C 1
ATOM 572 O O . GLY A 1 71 ? -13.458 1.023 10.413 1.00 91.44 71 GLY A O 1
ATOM 573 N N . SER A 1 72 ? -12.855 -0.388 8.765 1.00 94.12 72 SER A N 1
ATOM 574 C CA . SER A 1 72 ? -13.874 -1.396 9.058 1.00 94.12 72 SER A CA 1
ATOM 575 C C . SER A 1 72 ? -13.680 -2.028 10.441 1.00 94.12 72 SER A C 1
ATOM 577 O O . SER A 1 72 ? -14.633 -2.119 11.218 1.00 94.12 72 SER A O 1
ATOM 579 N N . GLU A 1 73 ? -12.444 -2.370 10.813 1.00 91.56 73 GLU A N 1
ATOM 580 C CA . GLU A 1 73 ? -12.139 -2.925 12.130 1.00 91.56 73 GLU A CA 1
ATOM 581 C C . GLU A 1 73 ? -12.396 -1.911 13.246 1.00 91.56 73 GLU A C 1
ATOM 583 O O . GLU A 1 73 ? -12.940 -2.262 14.297 1.00 91.56 73 GLU A O 1
ATOM 588 N N . GLN A 1 74 ? -12.053 -0.638 13.031 1.00 93.25 74 GLN A N 1
ATOM 589 C CA . GLN A 1 74 ? -12.342 0.425 13.991 1.00 93.25 74 GLN A CA 1
ATOM 590 C C . GLN A 1 74 ? -13.846 0.592 14.205 1.00 93.25 74 GLN A C 1
ATOM 592 O O . GLN A 1 74 ? -14.285 0.733 15.349 1.00 93.25 74 GLN A O 1
ATOM 597 N N . GLN A 1 75 ? -14.638 0.531 13.134 1.00 92.88 75 GLN A N 1
ATOM 598 C CA . GLN A 1 75 ? -16.092 0.618 13.217 1.00 92.88 75 GLN A CA 1
ATOM 599 C C . GLN A 1 75 ? -16.682 -0.571 13.986 1.00 92.88 75 GLN A C 1
ATOM 601 O O . GLN A 1 75 ? -17.470 -0.371 14.913 1.00 92.88 75 GLN A O 1
ATOM 606 N N . ILE A 1 76 ? -16.241 -1.795 13.681 1.00 93.31 76 ILE A N 1
ATOM 607 C CA . ILE A 1 76 ? -16.647 -3.006 14.411 1.00 93.31 76 ILE A CA 1
ATOM 608 C C . ILE A 1 76 ? -16.267 -2.885 15.888 1.00 93.31 76 ILE A C 1
ATOM 610 O O . ILE A 1 76 ? -17.073 -3.165 16.777 1.00 93.31 76 ILE A O 1
ATOM 614 N N . ARG A 1 77 ? -15.051 -2.417 16.186 1.00 92.25 77 ARG A N 1
ATOM 615 C CA . ARG A 1 77 ? -14.585 -2.231 17.561 1.00 92.25 77 ARG A CA 1
ATOM 616 C C . ARG A 1 77 ? -15.443 -1.219 18.315 1.00 92.25 77 ARG A C 1
ATOM 618 O O . ARG A 1 77 ? -15.804 -1.479 19.461 1.00 92.25 77 ARG A O 1
ATOM 625 N N . GLN A 1 78 ? -15.782 -0.088 17.700 1.00 91.88 78 GLN A N 1
ATOM 626 C CA . GLN A 1 78 ? -16.672 0.906 18.305 1.00 91.88 78 GLN A CA 1
ATOM 627 C C . GLN A 1 78 ? -18.063 0.328 18.568 1.00 91.88 78 GLN A C 1
ATOM 629 O O . GLN A 1 78 ? -18.615 0.525 19.652 1.00 91.88 78 GLN A O 1
ATOM 634 N N . GLU A 1 79 ? -18.607 -0.435 17.621 1.00 93.25 79 GLU A N 1
ATOM 635 C CA . GLU A 1 79 ? -19.892 -1.103 17.798 1.00 93.25 79 GLU A CA 1
ATOM 636 C C . GLU A 1 79 ? -19.854 -2.093 18.969 1.00 93.25 79 GLU A C 1
ATOM 638 O O . GLU A 1 79 ? -20.735 -2.075 19.831 1.00 93.25 79 GLU A O 1
ATOM 643 N N . LEU A 1 80 ? -18.814 -2.924 19.051 1.00 92.31 80 LEU A N 1
ATOM 644 C CA . LEU A 1 80 ? -18.637 -3.885 20.137 1.00 92.31 80 LEU A CA 1
ATOM 645 C C . LEU A 1 80 ? -18.485 -3.196 21.495 1.00 92.31 80 LEU A C 1
ATOM 647 O O . LEU A 1 80 ? -19.095 -3.636 22.469 1.00 92.31 80 LEU A O 1
ATOM 651 N N . VAL A 1 81 ? -17.723 -2.102 21.570 1.00 92.56 81 VAL A N 1
ATOM 652 C CA . VAL A 1 81 ? -17.582 -1.306 22.799 1.00 92.56 81 VAL A CA 1
ATOM 653 C C . VAL A 1 81 ? -18.926 -0.706 23.207 1.00 92.56 81 VAL A C 1
ATOM 655 O O . VAL A 1 81 ? -19.318 -0.829 24.364 1.00 92.56 81 VAL A O 1
ATOM 658 N N . SER A 1 82 ? -19.675 -0.131 22.266 1.00 90.56 82 SER A N 1
ATOM 659 C CA . SER A 1 82 ? -21.018 0.402 22.521 1.00 90.56 82 SER A CA 1
ATOM 660 C C . SER A 1 82 ? -21.978 -0.686 23.018 1.00 90.56 82 SER A C 1
ATOM 662 O O . SER A 1 82 ? -22.640 -0.528 24.048 1.00 90.56 82 SER A O 1
ATOM 664 N N . ARG A 1 83 ? -21.995 -1.852 22.358 1.00 89.12 83 ARG A N 1
ATOM 665 C CA . ARG A 1 83 ? -22.791 -3.011 22.785 1.00 89.12 83 ARG A CA 1
ATOM 666 C C . ARG A 1 83 ? -22.387 -3.475 24.182 1.00 89.12 83 ARG A C 1
ATOM 668 O O . ARG A 1 83 ? -23.277 -3.705 25.002 1.00 89.12 83 ARG A O 1
ATOM 675 N N . LYS A 1 84 ? -21.088 -3.561 24.482 1.00 90.19 84 LYS A N 1
ATOM 676 C CA . LYS A 1 84 ? -20.571 -3.921 25.809 1.00 90.19 84 LYS A CA 1
ATOM 677 C C . LYS A 1 84 ? -21.038 -2.933 26.877 1.00 90.19 84 LYS A C 1
ATOM 679 O O . LYS A 1 84 ? -21.621 -3.360 27.866 1.00 90.19 84 LYS A O 1
ATOM 684 N N . LEU A 1 85 ? -20.885 -1.630 26.644 1.00 87.06 85 LEU A N 1
ATOM 685 C CA . LEU A 1 85 ? -21.362 -0.591 27.562 1.00 87.06 85 LEU A CA 1
ATOM 686 C C . LEU A 1 85 ? -22.879 -0.679 27.784 1.00 87.06 85 LEU A C 1
ATOM 688 O O . LEU A 1 85 ? -23.356 -0.543 28.908 1.00 87.06 85 LEU A O 1
ATOM 692 N N . SER A 1 86 ? -23.651 -0.981 26.735 1.00 84.19 86 SER A N 1
ATOM 693 C CA . SER A 1 86 ? -25.098 -1.193 26.863 1.00 84.19 86 SER A CA 1
ATOM 694 C C . SER A 1 86 ? -25.445 -2.425 27.714 1.00 84.19 86 SER A C 1
ATOM 696 O O . SER A 1 86 ? -26.438 -2.419 28.444 1.00 84.19 86 SER A O 1
ATOM 698 N N . LEU A 1 87 ? -24.652 -3.497 27.616 1.00 83.81 87 LEU A N 1
ATOM 699 C CA . LEU A 1 87 ? -24.812 -4.741 28.375 1.00 83.81 87 LEU A CA 1
ATOM 700 C C . LEU A 1 87 ? -24.445 -4.547 29.846 1.00 83.81 87 LEU A C 1
ATOM 702 O O . LEU A 1 87 ? -25.188 -4.996 30.714 1.00 83.81 87 LEU A O 1
ATOM 706 N N . GLU A 1 88 ? -23.348 -3.842 30.104 1.00 85.56 88 GLU A N 1
ATOM 707 C CA . GLU A 1 88 ? -22.828 -3.546 31.442 1.00 85.56 88 GLU A CA 1
ATOM 708 C C . GLU A 1 88 ? -23.546 -2.370 32.124 1.00 85.56 88 GLU A C 1
ATOM 710 O O . GLU A 1 88 ? -23.273 -2.069 33.284 1.00 85.56 88 GLU A O 1
ATOM 715 N N . SER A 1 89 ? -24.485 -1.709 31.437 1.00 87.75 89 SER A N 1
ATOM 716 C CA . SER A 1 89 ? -25.201 -0.566 32.003 1.00 87.75 89 SER A CA 1
ATOM 717 C C . SER A 1 89 ? -25.946 -0.949 33.300 1.00 87.75 89 SER A C 1
ATOM 719 O O . SER A 1 89 ? -26.730 -1.910 33.310 1.00 87.75 89 SER A O 1
ATOM 721 N N . PRO A 1 90 ? -25.765 -0.192 34.404 1.00 82.94 90 PRO A N 1
ATOM 722 C CA . PRO A 1 90 ? -26.394 -0.490 35.692 1.00 82.94 90 PRO A CA 1
ATOM 723 C C . PRO A 1 90 ? -27.917 -0.592 35.604 1.00 82.94 90 PRO A C 1
ATOM 725 O O . PRO A 1 90 ? -28.521 -1.448 36.245 1.00 82.94 90 PRO A O 1
ATOM 728 N N . GLN A 1 91 ? -28.543 0.234 34.760 1.00 84.94 91 GLN A N 1
ATOM 729 C CA . GLN A 1 91 ? -29.987 0.209 34.536 1.00 84.94 91 GLN A CA 1
ATOM 730 C C . GLN A 1 91 ? -30.441 -1.124 33.931 1.00 84.94 91 GLN A C 1
ATOM 732 O O . GLN A 1 91 ? -31.461 -1.678 34.346 1.00 84.94 91 GLN A O 1
ATOM 737 N N . ARG A 1 92 ? -29.686 -1.675 32.972 1.00 81.19 92 ARG A N 1
ATOM 738 C CA . ARG A 1 92 ? -30.007 -2.966 32.360 1.00 81.19 92 ARG A CA 1
ATOM 739 C C . ARG A 1 92 ? -29.812 -4.106 33.350 1.00 81.19 92 ARG A C 1
ATOM 741 O O . ARG A 1 92 ? -30.705 -4.947 33.459 1.00 81.19 92 ARG A O 1
ATOM 748 N N . ILE A 1 93 ? -28.718 -4.096 34.110 1.00 84.56 93 ILE A N 1
ATOM 749 C CA . ILE A 1 93 ? -28.457 -5.074 35.177 1.00 84.56 93 ILE A CA 1
ATOM 750 C C . ILE A 1 93 ? -29.592 -5.047 36.207 1.00 84.56 93 ILE A C 1
ATOM 752 O O . ILE A 1 93 ? -30.187 -6.083 36.499 1.00 84.56 93 ILE A O 1
ATOM 756 N N . GLN A 1 94 ? -29.969 -3.859 36.681 1.00 81.88 94 GLN A N 1
ATOM 757 C CA . GLN A 1 94 ? -31.072 -3.673 37.619 1.00 81.88 94 GLN A CA 1
ATOM 758 C C . GLN A 1 94 ? -32.403 -4.161 37.031 1.00 81.88 94 GLN A C 1
ATOM 760 O O . GLN A 1 94 ? -33.154 -4.864 37.703 1.00 81.88 94 GLN A O 1
ATOM 765 N N . SER A 1 95 ? -32.681 -3.864 35.757 1.00 85.00 95 SER A N 1
ATOM 766 C CA . SER A 1 95 ? -33.899 -4.332 35.087 1.00 85.00 95 SER A CA 1
ATOM 767 C C . SER A 1 95 ? -33.976 -5.860 35.004 1.00 85.00 95 SER A C 1
ATOM 769 O O . SER A 1 95 ? -35.049 -6.428 35.204 1.00 85.00 95 SER A O 1
ATOM 771 N N . ILE A 1 96 ? -32.851 -6.537 34.749 1.00 84.69 96 ILE A N 1
ATOM 772 C CA . ILE A 1 96 ? -32.774 -8.000 34.694 1.00 84.69 96 ILE A CA 1
ATOM 773 C C . ILE A 1 96 ? -32.929 -8.581 36.103 1.00 84.69 96 ILE A C 1
ATOM 775 O O . ILE A 1 96 ? -33.720 -9.506 36.286 1.00 84.69 96 ILE A O 1
ATOM 779 N N . ALA A 1 97 ? -32.248 -8.011 37.098 1.00 84.50 97 ALA A N 1
ATOM 780 C CA . ALA A 1 97 ? -32.353 -8.418 38.496 1.00 84.50 97 ALA A CA 1
ATOM 781 C C . ALA A 1 97 ? -33.796 -8.312 39.019 1.00 84.50 97 ALA A C 1
ATOM 783 O O . ALA A 1 97 ? -34.321 -9.251 39.615 1.00 84.50 97 ALA A O 1
ATOM 784 N N . MET A 1 98 ? -34.488 -7.212 38.717 1.00 84.38 98 MET A N 1
ATOM 785 C CA . MET A 1 98 ? -35.878 -7.016 39.130 1.00 84.38 98 MET A CA 1
ATOM 786 C C . MET A 1 98 ? -36.856 -7.907 38.349 1.00 84.38 98 MET A C 1
ATOM 788 O O . MET A 1 98 ? -37.723 -8.546 38.944 1.00 84.38 98 MET A O 1
ATOM 792 N N . LYS A 1 99 ? -36.735 -7.983 37.013 1.00 86.00 99 LYS A N 1
ATOM 793 C CA . LYS A 1 99 ? -37.707 -8.707 36.171 1.00 86.00 99 LYS A CA 1
ATOM 794 C C . LYS A 1 99 ? -37.521 -10.223 36.201 1.00 86.00 99 LYS A C 1
ATOM 796 O O . LYS A 1 99 ? -38.516 -10.940 36.293 1.00 86.00 99 LYS A O 1
ATOM 801 N N . LYS A 1 100 ? -36.279 -10.709 36.094 1.00 86.19 100 LYS A N 1
ATOM 802 C CA . LYS A 1 100 ? -35.968 -12.146 35.993 1.00 86.19 100 LYS A CA 1
ATOM 803 C C . LYS A 1 100 ? -35.654 -12.780 37.342 1.00 86.19 100 LYS A C 1
ATOM 805 O O . LYS A 1 100 ? -36.139 -13.871 37.604 1.00 86.19 100 LYS A O 1
ATOM 810 N N . LEU A 1 101 ? -34.878 -12.101 38.188 1.00 85.69 101 LEU A N 1
ATOM 811 C CA . LEU A 1 101 ? -34.436 -12.647 39.479 1.00 85.69 101 LEU A CA 1
ATOM 812 C C . LEU A 1 101 ? -35.346 -12.248 40.648 1.00 85.69 101 LEU A C 1
ATOM 814 O O . LEU A 1 101 ? -35.072 -12.619 41.784 1.00 85.69 101 LEU A O 1
ATOM 818 N N . LYS A 1 102 ? -36.424 -11.493 40.378 1.00 84.56 102 LYS A N 1
ATOM 819 C CA . LYS A 1 102 ? -37.390 -11.008 41.380 1.00 84.56 102 LYS A CA 1
ATOM 820 C C . LYS A 1 102 ? -36.724 -10.276 42.555 1.00 84.56 102 LYS A C 1
ATOM 822 O O . LYS A 1 102 ? -37.264 -10.251 43.657 1.00 84.56 102 LYS A O 1
ATOM 827 N N . MET A 1 103 ? -35.569 -9.652 42.317 1.00 81.75 103 MET A N 1
ATOM 828 C CA . MET A 1 103 ? -34.890 -8.846 43.327 1.00 81.75 103 MET A CA 1
ATOM 829 C C . MET A 1 103 ? -35.655 -7.541 43.550 1.00 81.75 103 MET A C 1
ATOM 831 O O . MET A 1 103 ? -36.096 -6.893 42.600 1.00 81.75 103 MET A O 1
ATOM 835 N N . ILE A 1 104 ? -35.795 -7.144 44.811 1.00 76.56 104 ILE A N 1
ATOM 836 C CA . ILE A 1 104 ? -36.511 -5.933 45.217 1.00 76.56 104 ILE A CA 1
ATOM 837 C C . ILE A 1 104 ? -35.470 -4.903 45.655 1.00 76.56 104 ILE A C 1
ATOM 839 O O . ILE A 1 104 ? -34.541 -5.234 46.391 1.00 76.56 104 ILE A O 1
ATOM 843 N N . LYS A 1 105 ? -35.599 -3.654 45.189 1.00 76.56 105 LYS A N 1
ATOM 844 C CA . LYS A 1 105 ? -34.713 -2.572 45.631 1.00 76.56 105 LYS A CA 1
ATOM 845 C C . LYS A 1 105 ? -35.027 -2.265 47.107 1.00 76.56 105 LYS A C 1
ATOM 847 O O . LYS A 1 105 ? -36.194 -2.008 47.403 1.00 76.56 105 LYS A O 1
ATOM 852 N N . PRO A 1 106 ? -34.042 -2.299 48.021 1.00 75.44 106 PRO A N 1
ATOM 853 C CA . PRO A 1 106 ? -34.283 -1.965 49.420 1.00 75.44 106 PRO A CA 1
ATOM 854 C C . PRO A 1 106 ? -34.727 -0.502 49.557 1.00 75.44 106 PRO A C 1
ATOM 856 O O . PRO A 1 106 ? -34.357 0.346 48.742 1.00 75.44 106 PRO A O 1
ATOM 859 N N . ALA A 1 107 ? -35.535 -0.216 50.580 1.00 75.19 107 ALA A N 1
ATOM 860 C CA . ALA A 1 107 ? -35.925 1.148 50.916 1.00 75.19 107 ALA A CA 1
ATOM 861 C C . ALA A 1 107 ? -34.701 1.929 51.422 1.00 75.19 107 ALA A C 1
ATOM 863 O O . ALA A 1 107 ? -33.937 1.412 52.238 1.00 75.19 107 ALA A O 1
ATOM 864 N N . ASP A 1 108 ? -34.518 3.161 50.939 1.00 68.00 108 ASP A N 1
ATOM 865 C CA . ASP A 1 108 ? -33.402 4.013 51.358 1.00 68.00 108 ASP A CA 1
ATOM 866 C C . ASP A 1 108 ? -33.484 4.277 52.872 1.00 68.00 108 ASP A C 1
ATOM 868 O O . ASP A 1 108 ? -34.470 4.827 53.376 1.00 68.00 108 ASP A O 1
ATOM 872 N N . VAL A 1 109 ? -32.443 3.873 53.603 1.00 66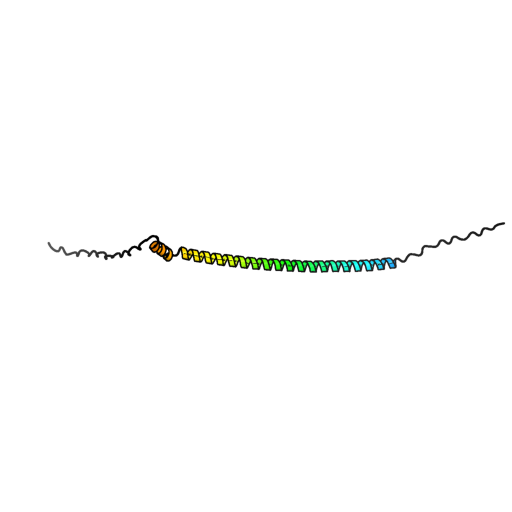.38 109 VAL A N 1
ATOM 873 C CA . VAL A 1 109 ? -32.338 4.079 55.051 1.00 66.38 109 VAL A CA 1
ATOM 874 C C . VAL A 1 109 ? -32.065 5.560 55.306 1.00 66.38 109 VAL A C 1
ATOM 876 O O . VAL A 1 109 ? -30.995 6.072 54.980 1.00 66.38 109 VAL A O 1
ATOM 879 N N . ARG A 1 110 ? -33.038 6.272 55.882 1.00 54.91 110 ARG A N 1
ATOM 880 C CA . ARG A 1 110 ? -32.859 7.660 56.327 1.00 54.91 110 ARG A CA 1
ATOM 881 C C . ARG A 1 110 ? -32.415 7.662 57.782 1.00 54.91 110 ARG A C 1
ATOM 883 O O . ARG A 1 110 ? -33.197 7.326 58.667 1.00 54.91 110 ARG A O 1
ATOM 890 N N . TYR A 1 111 ? -31.173 8.062 58.026 1.00 66.94 111 TYR A N 1
ATOM 891 C CA . TYR A 1 111 ? -30.672 8.271 59.379 1.00 66.94 111 TYR A CA 1
ATOM 892 C C . TYR A 1 111 ? -31.143 9.634 59.895 1.00 66.94 111 TYR A C 1
ATOM 894 O O . TYR A 1 111 ? -30.881 10.667 59.277 1.00 66.94 111 TYR A O 1
ATOM 902 N N . ILE A 1 112 ? -31.844 9.638 61.028 1.00 67.12 112 ILE A N 1
ATOM 903 C CA . ILE A 1 112 ? -32.142 10.860 61.779 1.00 67.12 112 ILE A CA 1
ATOM 904 C C . ILE A 1 112 ? -30.903 11.159 62.624 1.00 67.12 112 ILE A C 1
ATOM 906 O O . ILE A 1 112 ? -30.600 10.434 63.569 1.00 67.12 112 ILE A O 1
ATOM 910 N N . VAL A 1 113 ? -30.162 12.207 62.265 1.00 65.44 113 VAL A N 1
ATOM 911 C CA . VAL A 1 113 ? -29.042 12.699 63.075 1.00 65.44 113 VAL A CA 1
ATOM 912 C C . VAL A 1 113 ? -29.627 13.515 64.225 1.00 65.44 113 VAL A C 1
ATOM 914 O O . VAL A 1 113 ? -30.048 14.658 64.036 1.00 65.44 113 VAL A O 1
ATOM 917 N N . TYR A 1 114 ? -29.689 12.929 65.419 1.00 62.56 114 TYR A N 1
ATOM 918 C CA . TYR A 1 114 ? -29.976 13.689 66.633 1.00 62.56 114 TYR A CA 1
ATOM 919 C C . TYR A 1 114 ? -28.762 14.575 66.930 1.00 62.56 114 TYR A C 1
ATOM 921 O O . TYR A 1 114 ? -27.647 14.074 67.057 1.00 62.56 114 TYR A O 1
ATOM 929 N N . LYS A 1 115 ? -28.964 15.898 66.988 1.00 54.94 115 LYS A N 1
ATOM 930 C CA . LYS A 1 115 ? -27.921 16.839 67.417 1.00 54.94 115 LYS A CA 1
ATOM 931 C C . LYS A 1 115 ? -27.447 16.431 68.811 1.00 54.94 115 LYS A C 1
ATOM 933 O O . LYS A 1 115 ? -28.276 16.261 69.704 1.00 54.94 115 LYS A O 1
ATOM 938 N N . GLU A 1 116 ? -26.135 16.285 68.969 1.00 60.06 116 GLU A N 1
ATOM 939 C CA . GLU A 1 116 ? -25.492 16.069 70.262 1.00 60.06 116 GLU A CA 1
ATOM 940 C C . GLU A 1 116 ? -25.999 17.104 71.271 1.00 60.06 116 GLU A C 1
ATOM 942 O O . GLU A 1 116 ? -26.062 18.307 70.996 1.00 60.06 116 GLU A O 1
ATOM 947 N N . VAL A 1 117 ? -26.420 16.609 72.432 1.00 58.50 117 VAL A N 1
ATOM 948 C CA . VAL A 1 117 ? -26.839 17.429 73.563 1.00 58.50 117 VAL A CA 1
ATOM 949 C C . VAL A 1 117 ? -25.627 18.256 73.986 1.00 58.50 117 VAL 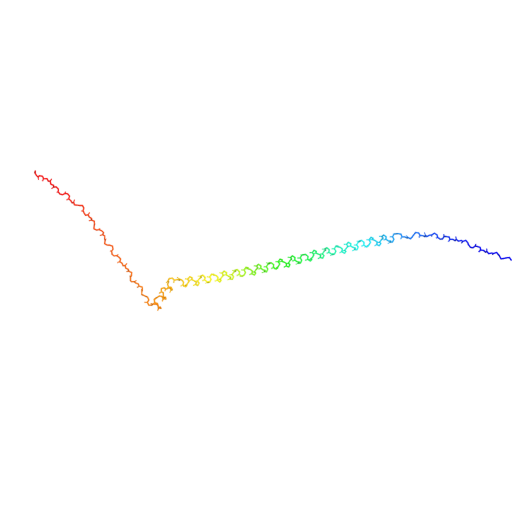A C 1
ATOM 951 O O . VAL A 1 117 ? -24.652 17.706 74.485 1.00 58.50 117 VAL A O 1
ATOM 954 N N . GLN A 1 118 ? -25.677 19.572 73.756 1.00 50.69 118 GLN A N 1
ATOM 955 C CA . GLN A 1 118 ? -24.701 20.512 74.305 1.00 50.69 118 GLN A CA 1
ATOM 956 C C . GLN A 1 118 ? -24.650 20.340 75.825 1.00 50.69 118 GLN A C 1
ATOM 958 O O . GLN A 1 118 ? -25.613 20.667 76.527 1.00 50.69 118 GLN A O 1
ATOM 963 N N . ASP A 1 119 ? -23.520 19.842 76.315 1.00 54.19 119 ASP A N 1
ATOM 964 C CA . ASP A 1 119 ? -23.191 19.786 77.730 1.00 54.19 119 ASP A CA 1
ATOM 965 C C . ASP A 1 119 ? -23.135 21.227 78.261 1.00 54.19 119 ASP A C 1
ATOM 967 O O . ASP A 1 119 ? -22.246 22.015 77.926 1.00 54.19 119 ASP A O 1
ATOM 971 N N . LYS A 1 120 ? -24.153 21.627 79.028 1.00 55.28 120 LYS A N 1
ATOM 972 C CA . LYS A 1 120 ? -24.186 22.951 79.656 1.00 55.28 120 LYS A CA 1
ATOM 973 C C . LYS A 1 120 ? -23.136 22.973 80.773 1.00 55.28 120 LYS A C 1
ATOM 975 O O . LYS A 1 120 ? -23.203 22.118 81.659 1.00 55.28 120 LYS A O 1
ATOM 980 N N . PRO A 1 121 ? -22.212 23.950 80.811 1.00 51.91 121 PRO A N 1
ATOM 981 C CA . PRO A 1 121 ? -21.272 24.058 81.916 1.00 51.91 121 PRO A CA 1
ATOM 982 C C . PRO A 1 121 ? -22.043 24.329 83.213 1.00 51.91 121 PRO A C 1
ATOM 984 O O . PRO A 1 121 ? -22.866 25.245 83.288 1.00 51.91 121 PRO A O 1
ATOM 987 N N . ARG A 1 122 ? -21.791 23.500 84.234 1.00 52.75 122 ARG A N 1
ATOM 988 C CA . ARG A 1 122 ? -22.332 23.664 85.588 1.00 52.75 122 ARG A CA 1
ATOM 989 C C . ARG A 1 122 ? -22.011 25.071 86.090 1.00 52.75 122 ARG A C 1
ATOM 991 O O . ARG A 1 122 ? -20.849 25.430 86.253 1.00 52.75 122 ARG A O 1
ATOM 998 N N . LEU A 1 123 ? -23.060 25.850 86.335 1.00 53.88 123 LEU A N 1
ATOM 999 C CA . LEU A 1 123 ? -22.985 27.157 86.971 1.00 53.88 123 LEU A CA 1
ATOM 1000 C C . LEU A 1 123 ? -22.364 26.996 88.366 1.00 53.88 123 LEU A C 1
ATOM 1002 O O . LEU A 1 123 ? -22.922 26.323 89.233 1.00 53.88 123 LEU A O 1
ATOM 1006 N N . ALA A 1 124 ? -21.194 27.604 88.557 1.00 55.56 124 ALA A N 1
ATOM 1007 C CA . ALA A 1 124 ? -20.551 27.761 89.850 1.00 55.56 124 ALA A CA 1
ATOM 1008 C C . ALA A 1 124 ? -21.370 28.746 90.696 1.00 55.56 124 ALA A C 1
ATOM 1010 O O . ALA A 1 124 ? -21.219 29.961 90.577 1.00 55.56 124 ALA A O 1
ATOM 1011 N N . TYR A 1 125 ? -22.251 28.224 91.546 1.00 53.91 125 TYR A N 1
ATOM 1012 C CA . TYR A 1 125 ? -22.889 29.021 92.585 1.00 53.91 125 TYR A CA 1
ATOM 1013 C C . TYR A 1 125 ? -22.070 28.933 93.873 1.00 53.91 125 TYR A C 1
ATOM 1015 O O . TYR A 1 125 ? -22.064 27.923 94.567 1.00 53.91 125 TYR A O 1
ATOM 1023 N N . ALA A 1 126 ? -21.337 30.023 94.103 1.00 51.66 126 ALA A N 1
ATOM 1024 C CA . ALA A 1 126 ? -20.953 30.620 95.377 1.00 51.66 126 ALA A CA 1
ATOM 1025 C C . ALA A 1 126 ? -21.141 29.768 96.648 1.00 51.66 126 ALA A C 1
ATOM 1027 O O . ALA A 1 126 ? -22.248 29.646 97.168 1.00 51.66 126 ALA A O 1
ATOM 1028 N N . GLN A 1 127 ? -20.025 29.352 97.249 1.00 47.34 127 GLN A N 1
ATOM 1029 C CA . GLN A 1 127 ? -19.941 29.214 98.701 1.00 47.34 127 GLN A CA 1
ATOM 1030 C C . GLN A 1 127 ? -19.307 30.489 99.258 1.00 47.34 127 GLN A C 1
ATOM 1032 O O . GLN A 1 127 ? -18.103 30.713 99.161 1.00 47.34 127 GLN A O 1
ATOM 1037 N N . LYS A 1 128 ? -20.170 31.358 99.786 1.00 45.34 128 LYS A N 1
ATOM 1038 C CA . LYS A 1 128 ? -19.825 32.511 100.612 1.00 45.34 128 LYS A CA 1
ATOM 1039 C C . LYS A 1 128 ? -20.366 32.214 102.016 1.00 45.34 128 LYS A C 1
ATOM 1041 O O . LYS A 1 128 ? -21.551 31.908 102.129 1.00 45.34 128 LYS A O 1
ATOM 1046 N N . ASN A 1 129 ? -19.514 32.410 103.027 1.00 40.84 129 ASN A N 1
ATOM 1047 C CA . ASN A 1 129 ? -19.783 32.409 104.479 1.00 40.84 129 ASN A CA 1
ATOM 1048 C C . ASN A 1 129 ? -19.946 30.994 105.088 1.00 40.84 129 ASN A C 1
ATOM 1050 O O . ASN A 1 129 ? -20.681 30.183 104.536 1.00 40.84 129 ASN A O 1
ATOM 1054 N N . PHE A 1 130 ? -19.313 30.603 106.197 1.00 41.94 130 PHE A N 1
ATOM 1055 C CA . PHE A 1 130 ? -18.680 31.304 107.322 1.00 41.94 130 PHE A CA 1
ATOM 1056 C C . PHE A 1 130 ? -17.373 30.611 107.721 1.00 41.94 130 PHE A C 1
ATOM 1058 O O . PHE A 1 130 ? -17.306 29.372 107.556 1.00 41.94 130 PHE A O 1
#

Foldseek 3Di:
DDDDDDDDDPPDDDDPDDPPVVVVVVVVVVVVVVVVVVVVVVVVVVVVVVVVVVVVVVVVVVVVVVVVVVVVVVVVVVVVVVVVCVCPPPVNVVVCCCPPVVDDDDDDDDDDDDPPDPDDPPDDDDDDDD

pLDDT: mean 77.23, std 15.84, range [40.84, 96.12]